Protein AF-X0S1C9-F1 (afdb_monomer)

Organism: NCBI:txid412755

Mean predicted aligned error: 8.87 Å

Foldseek 3Di:
DVVLVVCLVVVLVCVVVPPDLVVVLVVLLVVLVVVLVVCLVVVVVVLVVVVVVQVVVCVVPVDDDDDSDPDPVVSVVVSVVSSVVSSVVSVVSSVVSVPDDSVVVVVVVVVD

Sequence (112 aa):
SIEISERKDDLIIMKAVGIQNRNIYLWALLEVLIYSLLASIGYFIGYYVSIWYMDILQQLMQQPQGSADLSLTNYILSLIFGFASATMGQFIALRYVLKQKIAMVTKEKMFA

pLDDT: mean 80.19, std 11.03, range [52.25, 90.62]

Secondary structure (DSSP, 8-state):
-HHHHHTHHHHHHHHHTT--HHHHHHHHHHHHHHHHHHHHHHHHHHHHHHHHHHHHHHHHH-PPPPP----HHHHHHHHHHHHHHHHHHHHHHHHHHHTS-HHHHHHHHH--

InterPro domains:
  IPR003838 ABC3 transporter permease, C-terminal [PF02687] (2-101)

Solvent-accessible surface area (backbone atoms only — not comparable to full-atom values): 6587 Å² total; per-residue (Å²): 116,66,70,57,64,71,43,42,62,60,57,51,51,45,46,73,76,63,54,54,69,66,57,54,54,50,52,52,52,52,52,51,49,53,53,44,58,58,49,52,56,52,53,58,52,52,49,54,51,49,49,56,50,49,56,54,49,36,76,74,63,77,53,82,88,78,80,85,73,87,50,66,66,58,52,52,49,51,51,52,54,52,44,53,53,53,51,50,54,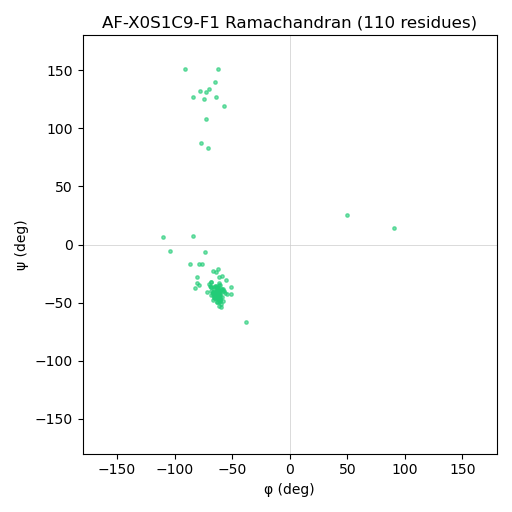50,49,55,52,50,54,57,57,71,69,54,58,72,75,61,58,60,49,57,68,73,77,107

Radius of gyration: 21.63 Å; Cα contacts (8 Å, |Δi|>4): 44; chains: 1; bounding box: 53×25×54 Å

Structure (mmCIF, N/CA/C/O backbone):
data_AF-X0S1C9-F1
#
_entry.id   AF-X0S1C9-F1
#
loop_
_atom_site.group_PDB
_atom_site.id
_atom_site.type_symbol
_atom_site.label_atom_id
_atom_site.label_alt_id
_atom_site.label_comp_id
_atom_site.label_asym_id
_atom_site.label_entity_id
_atom_site.label_seq_id
_atom_site.pdbx_PDB_ins_code
_atom_site.Cartn_x
_atom_site.Cartn_y
_atom_site.Cartn_z
_atom_site.occupancy
_atom_site.B_iso_or_equiv
_atom_site.auth_seq_id
_atom_site.auth_comp_id
_atom_site.auth_asym_id
_atom_site.auth_atom_id
_atom_site.pdbx_PDB_model_num
ATOM 1 N N . SER A 1 1 ? -6.185 8.422 2.590 1.00 52.31 1 SER A N 1
ATOM 2 C CA . SER A 1 1 ? -6.798 8.865 3.864 1.00 52.31 1 SER A CA 1
ATOM 3 C C . SER A 1 1 ? -8.301 9.116 3.753 1.00 52.31 1 SER A C 1
ATOM 5 O O . SER A 1 1 ? -8.954 9.060 4.785 1.00 52.31 1 SER A O 1
ATOM 7 N N . ILE A 1 2 ? -8.848 9.341 2.548 1.00 58.25 2 ILE A N 1
ATOM 8 C CA . ILE A 1 2 ? -10.291 9.535 2.291 1.00 58.25 2 ILE A CA 1
ATOM 9 C C . ILE A 1 2 ? -11.112 8.279 2.660 1.00 58.25 2 ILE A C 1
ATOM 11 O O . ILE A 1 2 ? -12.090 8.368 3.390 1.00 58.25 2 ILE A O 1
ATOM 15 N N . GLU A 1 3 ? -10.626 7.088 2.305 1.00 65.06 3 GLU A N 1
ATOM 16 C CA . GLU A 1 3 ? -11.321 5.810 2.562 1.00 65.06 3 GLU A CA 1
ATOM 17 C C . GLU A 1 3 ? -11.552 5.502 4.060 1.00 65.06 3 GLU A C 1
ATOM 19 O O . GLU A 1 3 ? -12.569 4.934 4.449 1.00 65.06 3 GLU A O 1
ATOM 24 N N . ILE A 1 4 ? -10.639 5.923 4.947 1.00 62.72 4 ILE A N 1
ATOM 25 C CA . ILE A 1 4 ? -10.782 5.698 6.399 1.00 62.72 4 ILE A CA 1
ATOM 26 C C . ILE A 1 4 ? -11.723 6.726 7.032 1.00 62.72 4 ILE A C 1
ATOM 28 O O . ILE A 1 4 ? -12.366 6.414 8.033 1.00 62.72 4 ILE A O 1
ATOM 32 N N . SER A 1 5 ? -11.831 7.940 6.472 1.00 64.81 5 SER A N 1
ATOM 33 C CA . SER A 1 5 ? -12.845 8.885 6.949 1.00 64.81 5 SER A CA 1
ATOM 34 C C . SER A 1 5 ? -14.250 8.432 6.569 1.00 64.81 5 SER A C 1
ATOM 36 O O . SER A 1 5 ? -15.162 8.611 7.367 1.00 64.81 5 SER A O 1
ATOM 38 N N . GLU A 1 6 ? -14.408 7.790 5.409 1.00 69.06 6 GLU A N 1
ATOM 39 C CA . GLU A 1 6 ? -15.675 7.183 4.981 1.00 69.06 6 GLU A CA 1
ATOM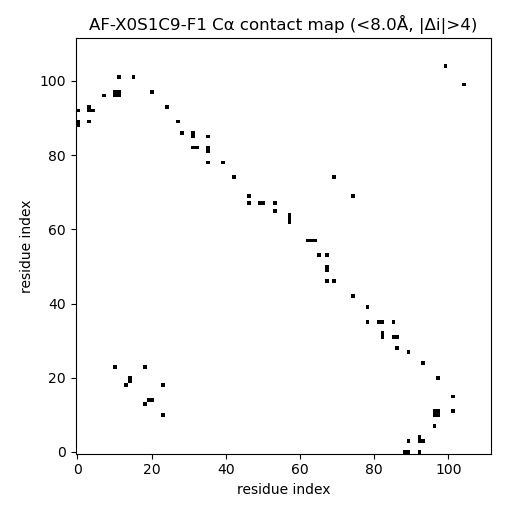 40 C C . GLU A 1 6 ? -16.045 5.960 5.835 1.00 69.06 6 GLU A C 1
ATOM 42 O O . GLU A 1 6 ? -17.186 5.825 6.262 1.00 69.06 6 GLU A O 1
ATOM 47 N N . ARG A 1 7 ? -15.066 5.123 6.201 1.00 74.00 7 ARG A N 1
ATOM 48 C CA . ARG A 1 7 ? -15.262 3.947 7.077 1.00 74.00 7 ARG A CA 1
ATOM 49 C C . ARG A 1 7 ? -15.230 4.246 8.576 1.00 74.00 7 ARG A C 1
ATOM 51 O O . ARG A 1 7 ? -15.226 3.333 9.405 1.00 74.00 7 ARG A O 1
ATOM 58 N N . LYS A 1 8 ? -15.186 5.521 8.961 1.00 78.50 8 LYS A N 1
ATOM 59 C CA . LYS A 1 8 ? -15.110 5.937 10.366 1.00 78.50 8 LYS A CA 1
ATOM 60 C C . LYS A 1 8 ? -16.286 5.385 11.177 1.00 78.50 8 LYS A C 1
ATOM 62 O O . LYS A 1 8 ? -16.085 4.942 12.308 1.00 78.50 8 LYS A O 1
ATOM 67 N N . ASP A 1 9 ? -17.480 5.387 10.595 1.00 77.12 9 ASP A N 1
ATOM 68 C CA . ASP A 1 9 ? -18.693 4.889 11.242 1.00 77.12 9 ASP A CA 1
ATOM 69 C C . ASP A 1 9 ? -18.634 3.378 11.486 1.00 77.12 9 ASP A C 1
ATOM 71 O O . ASP A 1 9 ? -18.880 2.934 12.608 1.00 77.12 9 ASP A O 1
ATOM 75 N N . ASP A 1 10 ? -18.205 2.600 10.491 1.00 81.81 10 ASP A N 1
ATOM 76 C CA . ASP A 1 10 ? -18.052 1.146 10.609 1.00 81.81 10 ASP A CA 1
ATOM 77 C C . ASP A 1 10 ? -17.050 0.775 11.708 1.00 81.81 10 ASP A C 1
ATOM 79 O O . ASP A 1 10 ? -17.307 -0.101 12.534 1.00 81.81 10 ASP A O 1
ATOM 83 N N . LEU A 1 11 ? -15.928 1.498 11.786 1.00 82.44 11 LEU A N 1
ATOM 84 C CA . LEU A 1 11 ? -14.909 1.293 12.819 1.00 82.44 11 LEU A CA 1
ATOM 85 C C . LEU A 1 11 ? -15.433 1.608 14.227 1.00 82.44 11 LEU A C 1
ATOM 87 O O . LEU A 1 11 ? -15.064 0.942 15.200 1.00 82.44 11 LEU A O 1
ATOM 91 N N . ILE A 1 12 ? -16.301 2.613 14.355 1.00 79.25 12 ILE A N 1
ATOM 92 C CA . ILE A 1 12 ? -16.941 2.959 15.628 1.00 79.25 12 ILE A CA 1
ATOM 93 C C . ILE A 1 12 ? -17.977 1.900 16.011 1.00 79.25 12 ILE A C 1
ATOM 95 O O . ILE A 1 12 ? -18.019 1.510 17.180 1.00 79.25 12 ILE A O 1
ATOM 99 N N . ILE A 1 13 ? -18.756 1.391 15.052 1.00 81.75 13 ILE A N 1
ATOM 100 C CA . ILE A 1 13 ? -19.707 0.291 15.268 1.00 81.75 13 ILE A CA 1
ATOM 101 C C . ILE A 1 13 ? -18.961 -0.969 15.717 1.00 81.75 13 ILE A C 1
ATOM 103 O O . ILE A 1 13 ? -19.319 -1.556 16.735 1.00 81.75 13 ILE A O 1
ATOM 107 N N . MET A 1 14 ? -17.869 -1.340 15.043 1.00 83.12 14 MET A N 1
ATOM 108 C CA . MET A 1 14 ? -17.015 -2.467 15.440 1.00 83.12 14 MET A CA 1
ATOM 109 C C . MET A 1 14 ? -16.539 -2.338 16.892 1.00 83.12 14 MET A C 1
ATOM 111 O O . MET A 1 14 ? -16.579 -3.301 17.662 1.00 83.12 14 MET A O 1
ATOM 115 N N . LYS A 1 15 ? -16.141 -1.129 17.297 1.00 82.00 15 LYS A N 1
ATOM 116 C CA . LYS A 1 15 ? -15.735 -0.841 18.675 1.00 82.00 15 LYS A CA 1
ATOM 117 C C . LYS A 1 15 ? -16.909 -0.917 19.658 1.00 82.00 15 LYS A C 1
ATOM 119 O O . LYS A 1 15 ? -16.722 -1.390 20.776 1.00 82.00 15 LYS A O 1
ATOM 124 N N . ALA A 1 16 ? -18.106 -0.490 19.255 1.00 80.06 16 ALA A N 1
ATOM 125 C CA . ALA A 1 16 ? -19.325 -0.576 20.064 1.00 80.06 16 ALA A CA 1
ATOM 126 C C . ALA A 1 16 ? -19.795 -2.027 20.275 1.00 80.06 16 ALA A C 1
ATOM 128 O O . ALA A 1 16 ? -20.293 -2.355 21.347 1.00 80.06 16 ALA A O 1
ATOM 129 N N . VAL A 1 17 ? -19.558 -2.907 19.296 1.00 85.19 17 VAL A N 1
ATOM 130 C CA . VAL A 1 17 ? -19.807 -4.361 19.381 1.00 85.19 17 VAL A CA 1
ATOM 131 C C . VAL A 1 17 ? -18.768 -5.078 20.267 1.00 85.19 17 VAL A C 1
ATOM 133 O O . VAL A 1 17 ? -18.917 -6.253 20.587 1.00 85.19 17 VAL A O 1
ATOM 136 N N . GLY A 1 18 ? -17.728 -4.375 20.727 1.00 85.38 18 GLY A N 1
ATOM 137 C CA . GLY A 1 18 ? -16.716 -4.916 21.638 1.00 85.38 18 GLY A CA 1
ATOM 138 C C . GLY A 1 18 ? -15.511 -5.545 20.938 1.00 85.38 18 GLY A C 1
ATOM 139 O O . GLY A 1 18 ? -14.717 -6.234 21.582 1.00 85.38 18 GLY A O 1
ATOM 140 N N . ILE A 1 19 ? -15.327 -5.301 19.635 1.00 87.50 19 ILE A N 1
ATOM 141 C CA . ILE A 1 19 ? -14.123 -5.744 18.928 1.00 87.50 19 ILE A CA 1
ATOM 142 C C . ILE A 1 19 ? -12.904 -5.029 19.521 1.00 87.50 19 ILE A C 1
ATOM 144 O O . ILE A 1 19 ? -12.849 -3.801 19.623 1.00 87.50 19 ILE A O 1
ATOM 148 N N . GLN A 1 20 ? -11.897 -5.811 19.911 1.00 87.19 20 GLN A N 1
ATOM 149 C CA . GLN A 1 20 ? -10.654 -5.280 20.458 1.00 87.19 20 GLN A CA 1
ATOM 150 C C . GLN A 1 20 ? -9.895 -4.466 19.405 1.00 87.19 20 GLN A C 1
ATOM 152 O O . GLN A 1 20 ? -9.745 -4.902 18.263 1.00 87.19 20 GLN A O 1
ATOM 157 N N . ASN A 1 21 ? -9.303 -3.340 19.820 1.00 84.12 21 ASN A N 1
ATOM 158 C CA . ASN A 1 21 ? -8.502 -2.478 18.940 1.00 84.12 21 ASN A CA 1
ATOM 159 C C . ASN A 1 21 ? -7.427 -3.265 18.166 1.00 84.12 21 ASN A C 1
ATOM 161 O O . ASN A 1 21 ? -7.187 -2.978 16.999 1.00 84.12 21 ASN A O 1
ATOM 165 N N . ARG A 1 22 ? -6.808 -4.281 18.791 1.00 85.94 22 ARG A N 1
ATOM 166 C CA . ARG A 1 22 ? -5.798 -5.141 18.153 1.00 85.94 22 ARG A CA 1
ATOM 167 C C . ARG A 1 22 ? -6.324 -5.812 16.884 1.00 85.94 22 ARG A C 1
ATOM 169 O O . ARG A 1 22 ? -5.606 -5.844 15.893 1.00 85.94 22 ARG A O 1
ATOM 176 N N . ASN A 1 23 ? -7.559 -6.306 16.902 1.00 88.44 23 ASN A N 1
ATOM 177 C CA . ASN A 1 23 ? -8.148 -6.973 15.743 1.00 88.44 23 ASN A CA 1
ATOM 178 C C . ASN A 1 23 ? -8.422 -5.974 14.617 1.00 88.44 23 ASN A C 1
ATOM 180 O O . ASN A 1 23 ? -8.205 -6.303 13.459 1.00 88.44 23 ASN A O 1
ATOM 184 N N . ILE A 1 24 ? -8.808 -4.740 14.951 1.00 85.94 24 ILE A N 1
ATOM 185 C CA . ILE A 1 24 ? -9.013 -3.669 13.966 1.00 85.94 24 ILE A CA 1
ATOM 186 C C . ILE A 1 24 ? -7.688 -3.318 13.264 1.00 85.94 24 ILE A C 1
ATOM 188 O O . ILE A 1 24 ? -7.647 -3.232 12.040 1.00 85.94 24 ILE A O 1
ATOM 192 N N . TYR A 1 25 ? -6.584 -3.194 14.014 1.00 85.81 25 TYR A N 1
ATOM 193 C CA . TYR A 1 25 ? -5.246 -3.036 13.421 1.00 85.81 25 TYR A CA 1
ATOM 194 C C . TYR A 1 25 ? -4.837 -4.259 12.580 1.00 85.81 25 TYR A C 1
ATOM 196 O O . TYR A 1 25 ? -4.258 -4.087 11.513 1.00 85.81 25 TYR A O 1
ATOM 204 N N . LEU A 1 26 ? -5.179 -5.464 13.059 1.00 88.62 26 LEU A N 1
ATOM 205 C CA . LEU A 1 26 ? -5.184 -6.752 12.349 1.00 88.62 26 LEU A CA 1
ATOM 206 C C . LEU A 1 26 ? -5.642 -6.632 10.894 1.00 88.62 26 LEU A C 1
ATOM 208 O O . LEU A 1 26 ? -4.894 -6.828 9.936 1.00 88.62 26 LEU A O 1
ATOM 212 N N . TRP A 1 27 ? -6.919 -6.291 10.778 1.00 88.19 27 TRP A N 1
ATOM 213 C CA . TRP A 1 27 ? -7.626 -6.187 9.513 1.00 88.19 27 TRP A CA 1
ATOM 214 C C . TRP A 1 27 ? -7.058 -5.089 8.620 1.00 88.19 27 TRP A C 1
ATOM 216 O O . TRP A 1 27 ? -6.808 -5.340 7.445 1.00 88.19 27 TRP A O 1
ATOM 226 N N . ALA A 1 28 ? -6.772 -3.914 9.183 1.00 86.38 28 ALA A N 1
ATOM 227 C CA . ALA A 1 28 ? -6.199 -2.803 8.428 1.00 86.38 28 ALA A CA 1
ATOM 228 C C . ALA A 1 28 ? -4.833 -3.162 7.812 1.00 86.38 28 ALA A C 1
ATOM 230 O O . ALA A 1 28 ? -4.602 -2.908 6.630 1.00 86.38 28 ALA A O 1
ATOM 231 N N . LEU A 1 29 ? -3.955 -3.821 8.581 1.00 88.00 29 LEU A N 1
ATOM 232 C CA . LEU A 1 29 ? -2.659 -4.295 8.085 1.00 88.00 29 LEU A CA 1
ATOM 233 C C . LEU A 1 29 ? -2.808 -5.296 6.940 1.00 88.00 29 LEU A C 1
ATOM 235 O O . LEU A 1 29 ? -2.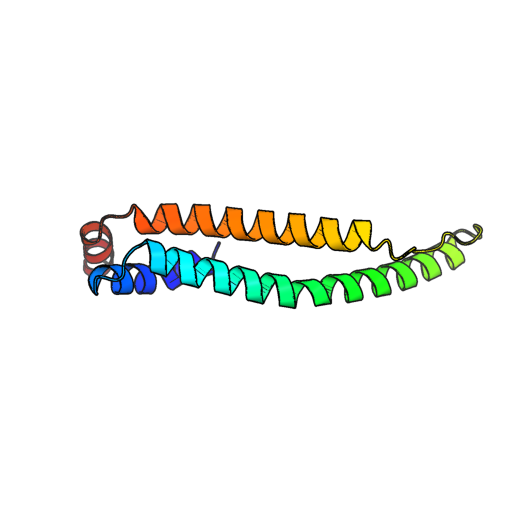034 -5.249 5.986 1.00 88.00 29 LEU A O 1
ATOM 239 N N . LEU A 1 30 ? -3.791 -6.192 7.032 1.00 90.50 30 LEU A N 1
ATOM 240 C CA . LEU A 1 30 ? -4.063 -7.179 5.993 1.00 90.50 30 LEU A CA 1
ATOM 241 C C . LEU A 1 30 ? -4.554 -6.496 4.706 1.00 90.50 30 LEU A C 1
ATOM 243 O O . LEU A 1 30 ? -4.067 -6.823 3.627 1.00 90.50 30 LEU A O 1
ATOM 247 N N . GLU A 1 31 ? -5.428 -5.491 4.812 1.00 87.75 31 GLU A N 1
ATOM 248 C CA . GLU A 1 31 ? -5.843 -4.676 3.662 1.00 87.75 31 GLU A CA 1
ATOM 249 C C . GLU A 1 31 ? -4.647 -3.993 2.991 1.00 87.75 31 GLU A C 1
ATOM 251 O O . GLU A 1 31 ? -4.472 -4.116 1.779 1.00 87.75 31 GLU A O 1
ATOM 256 N N . VAL A 1 32 ? -3.772 -3.330 3.759 1.00 88.69 32 VAL A N 1
ATOM 257 C CA . VAL A 1 32 ? -2.578 -2.692 3.177 1.00 88.69 32 VAL A CA 1
ATOM 258 C C . VAL A 1 32 ? -1.628 -3.711 2.572 1.00 88.69 32 VAL A C 1
ATOM 260 O O . VAL A 1 32 ? -1.037 -3.424 1.533 1.00 88.69 32 VAL A O 1
ATOM 263 N N . LEU A 1 33 ? -1.493 -4.902 3.152 1.00 88.38 33 LEU A N 1
ATOM 264 C CA . LEU A 1 33 ? -0.689 -5.967 2.560 1.00 88.38 33 LEU A CA 1
ATOM 265 C C . LEU A 1 33 ? -1.236 -6.381 1.187 1.00 88.38 33 LEU A C 1
ATOM 267 O O . LEU A 1 33 ? -0.469 -6.444 0.228 1.00 88.38 33 LEU A O 1
ATOM 271 N N . ILE A 1 34 ? -2.549 -6.601 1.070 1.00 90.06 34 ILE A N 1
ATOM 272 C CA . ILE A 1 34 ? -3.198 -6.949 -0.203 1.00 90.06 34 ILE A CA 1
ATOM 273 C C . ILE A 1 34 ? -3.012 -5.823 -1.223 1.00 90.06 34 ILE A C 1
ATOM 275 O O . ILE A 1 34 ? -2.564 -6.077 -2.341 1.00 90.06 34 ILE A O 1
ATOM 279 N N . TYR A 1 35 ? -3.294 -4.576 -0.842 1.00 87.69 35 TYR A N 1
ATOM 280 C CA . TYR A 1 35 ? -3.130 -3.434 -1.741 1.00 87.69 35 TYR A CA 1
ATOM 281 C C . TYR A 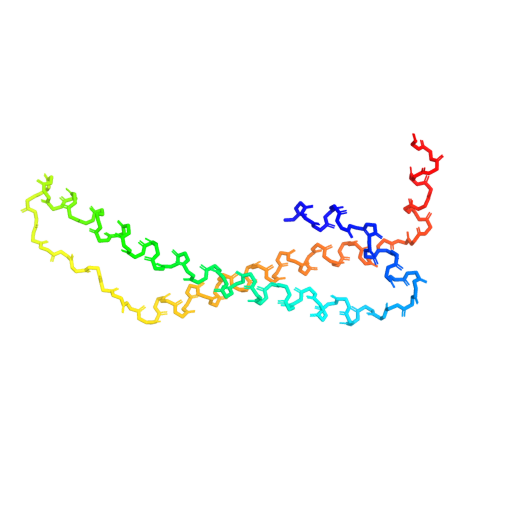1 35 ? -1.676 -3.228 -2.168 1.00 87.69 35 TYR A C 1
ATOM 283 O O . TYR A 1 35 ? -1.423 -2.913 -3.327 1.00 87.69 35 TYR A O 1
ATOM 291 N N . SER A 1 36 ? -0.713 -3.461 -1.276 1.00 86.25 36 SER A N 1
ATOM 292 C CA . SER A 1 36 ? 0.715 -3.358 -1.601 1.00 86.25 36 SER A CA 1
ATOM 293 C C . SER A 1 36 ? 1.161 -4.458 -2.564 1.00 86.25 36 SER A C 1
ATOM 295 O O . SER A 1 36 ? 1.951 -4.199 -3.470 1.00 86.25 36 SER A O 1
ATOM 297 N N . LEU A 1 37 ? 0.620 -5.673 -2.423 1.00 86.69 37 LEU A N 1
ATOM 298 C CA . LEU A 1 37 ? 0.853 -6.754 -3.381 1.00 86.69 37 LEU A CA 1
ATOM 299 C C . LEU A 1 37 ? 0.248 -6.428 -4.748 1.00 86.69 37 LEU A C 1
ATOM 301 O O . LEU A 1 37 ? 0.911 -6.621 -5.760 1.00 86.69 37 LEU A O 1
ATOM 305 N N . LEU A 1 38 ? -0.962 -5.875 -4.804 1.00 88.81 38 LEU A N 1
ATOM 306 C CA . LEU A 1 38 ? -1.566 -5.443 -6.069 1.00 88.81 38 LEU A CA 1
ATOM 307 C C . LEU A 1 38 ? -0.793 -4.279 -6.706 1.00 88.81 38 LEU A C 1
ATOM 309 O O . LEU A 1 38 ? -0.576 -4.268 -7.916 1.00 88.81 38 LEU A O 1
ATOM 313 N N . ALA A 1 39 ? -0.304 -3.337 -5.898 1.00 85.75 39 ALA A N 1
ATOM 314 C CA . ALA A 1 39 ? 0.508 -2.216 -6.363 1.00 85.75 39 ALA A CA 1
ATOM 315 C C . ALA A 1 39 ? 1.849 -2.660 -6.973 1.00 85.75 39 ALA A C 1
ATOM 317 O O . ALA A 1 39 ? 2.389 -1.949 -7.820 1.00 85.75 39 ALA A O 1
ATOM 318 N N . SER A 1 40 ? 2.359 -3.848 -6.619 1.00 83.25 40 SER A N 1
ATOM 319 C CA . SER A 1 40 ? 3.568 -4.413 -7.237 1.00 83.25 40 SER A CA 1
ATOM 320 C C . SER A 1 40 ? 3.433 -4.604 -8.754 1.00 83.25 40 SER A C 1
ATOM 322 O O . SER A 1 40 ? 4.416 -4.478 -9.481 1.00 83.25 40 SER A O 1
ATOM 324 N N . ILE A 1 41 ? 2.207 -4.787 -9.261 1.00 86.94 41 ILE A N 1
ATOM 325 C CA . ILE A 1 41 ? 1.917 -4.835 -10.701 1.00 86.94 41 ILE A CA 1
ATOM 326 C C . ILE A 1 41 ? 2.285 -3.500 -11.371 1.00 86.94 41 ILE A C 1
ATOM 328 O O . ILE A 1 41 ? 2.799 -3.478 -12.490 1.00 86.94 41 ILE A O 1
ATOM 332 N N . GLY A 1 42 ? 2.102 -2.382 -10.664 1.00 85.25 42 GL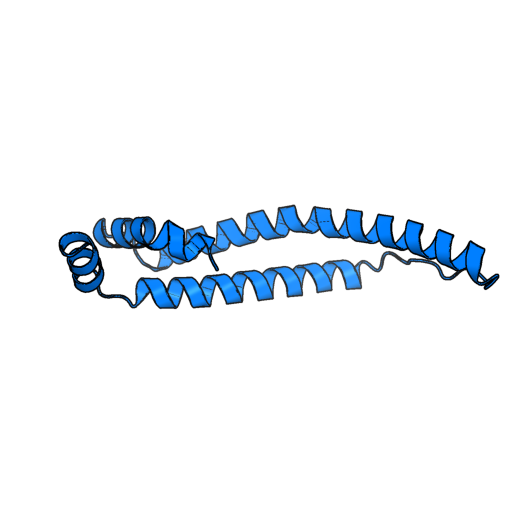Y A N 1
ATOM 333 C CA . GLY A 1 42 ? 2.474 -1.049 -11.133 1.00 85.25 42 GLY A CA 1
ATOM 334 C C . GLY A 1 42 ? 3.971 -0.895 -11.407 1.00 85.25 42 GLY A C 1
ATOM 335 O O . GLY A 1 42 ? 4.342 -0.142 -12.304 1.00 85.25 42 GLY A O 1
ATOM 336 N N . TYR A 1 43 ? 4.832 -1.650 -10.715 1.00 85.31 43 TYR A N 1
ATOM 337 C CA . TYR A 1 43 ? 6.270 -1.642 -10.989 1.00 85.31 43 TYR A CA 1
ATOM 338 C C . TYR A 1 43 ? 6.579 -2.170 -12.394 1.00 85.31 43 TYR A C 1
ATOM 340 O O . TYR A 1 43 ? 7.372 -1.571 -13.114 1.00 85.31 43 TYR A O 1
ATOM 348 N N . PHE A 1 44 ? 5.909 -3.246 -12.820 1.00 85.44 44 PHE A N 1
ATOM 349 C CA . PHE A 1 44 ? 6.080 -3.788 -14.169 1.00 85.44 44 PHE A CA 1
ATOM 350 C C . PHE A 1 44 ? 5.617 -2.796 -15.232 1.00 85.44 44 PHE A C 1
ATOM 352 O O . PHE A 1 44 ? 6.302 -2.608 -16.233 1.00 85.44 44 PHE A O 1
ATOM 359 N N . ILE A 1 45 ? 4.495 -2.112 -14.996 1.00 89.94 45 ILE A N 1
ATOM 360 C CA . ILE A 1 45 ? 4.014 -1.055 -15.893 1.00 89.94 45 ILE A CA 1
ATOM 361 C C . ILE A 1 45 ? 5.058 0.064 -15.989 1.00 89.94 45 ILE A C 1
ATOM 363 O O . ILE A 1 45 ? 5.440 0.447 -17.091 1.00 89.94 45 ILE A O 1
ATOM 367 N N . GLY A 1 46 ? 5.569 0.544 -14.852 1.00 87.12 46 GLY A N 1
ATOM 368 C CA . GLY A 1 46 ? 6.620 1.562 -14.813 1.00 87.12 46 GLY A CA 1
ATOM 369 C C . GLY A 1 46 ? 7.893 1.130 -15.542 1.00 87.12 46 GLY A C 1
ATOM 370 O O . GLY A 1 46 ? 8.494 1.932 -16.252 1.00 87.12 46 GLY A O 1
ATOM 371 N N . TYR A 1 47 ? 8.267 -0.147 -15.437 1.00 86.69 47 TYR A N 1
ATOM 372 C CA . TYR A 1 47 ? 9.396 -0.708 -16.171 1.00 86.69 47 TYR A CA 1
ATOM 373 C C . TYR A 1 47 ? 9.185 -0.672 -17.692 1.00 86.69 47 TYR A C 1
ATOM 375 O O . TYR A 1 47 ? 10.036 -0.154 -18.413 1.00 86.69 47 TYR A O 1
ATOM 383 N N . TYR A 1 48 ? 8.037 -1.144 -18.187 1.00 89.12 48 TYR A N 1
ATOM 384 C CA . TYR A 1 48 ? 7.724 -1.084 -19.621 1.00 89.12 48 TYR A CA 1
ATOM 385 C C . TYR A 1 48 ? 7.662 0.354 -20.142 1.00 89.12 48 TYR A C 1
ATOM 387 O O . TYR A 1 48 ? 8.171 0.640 -21.224 1.00 89.12 48 TYR A O 1
ATOM 395 N N . VAL A 1 49 ? 7.095 1.273 -19.357 1.00 90.62 49 VAL A N 1
ATOM 396 C CA . VAL A 1 49 ? 7.090 2.705 -19.681 1.00 90.62 49 VAL A CA 1
ATOM 397 C C . VAL A 1 49 ? 8.515 3.256 -19.730 1.00 90.62 49 VAL A C 1
ATOM 399 O O . VAL A 1 49 ? 8.825 4.040 -20.622 1.00 90.62 49 VAL A O 1
ATOM 402 N N . SER A 1 50 ? 9.401 2.828 -18.826 1.00 86.62 50 SER A N 1
ATOM 403 C CA . SER A 1 50 ? 10.809 3.234 -18.835 1.00 86.62 50 SER A CA 1
ATOM 404 C C . SER A 1 50 ? 11.534 2.762 -20.093 1.00 86.62 50 SER A C 1
ATOM 406 O O . SER A 1 50 ? 12.311 3.536 -20.646 1.00 86.62 50 SER A O 1
ATOM 408 N N . ILE A 1 51 ? 11.290 1.531 -20.557 1.00 87.25 51 ILE A N 1
ATOM 409 C CA . ILE A 1 51 ? 11.852 1.038 -21.826 1.00 87.25 51 ILE A CA 1
ATOM 410 C C . ILE A 1 51 ? 11.353 1.908 -22.981 1.00 87.25 51 ILE A C 1
ATOM 412 O O . ILE A 1 51 ? 12.153 2.466 -23.725 1.00 87.25 51 ILE A O 1
ATOM 416 N N . TRP A 1 52 ? 10.034 2.086 -23.081 1.00 88.44 52 TRP A N 1
ATOM 417 C CA . TRP A 1 52 ? 9.420 2.878 -24.145 1.00 88.44 52 TRP A CA 1
ATOM 418 C C . TRP A 1 52 ? 9.930 4.327 -24.171 1.00 88.44 52 TRP A C 1
ATOM 420 O O . TRP A 1 52 ? 10.205 4.886 -25.231 1.00 88.44 52 TRP A O 1
ATOM 430 N N . TYR A 1 53 ? 10.110 4.934 -22.998 1.00 87.75 53 TYR A N 1
ATOM 431 C CA . TYR A 1 53 ? 10.661 6.278 -22.865 1.00 87.75 53 TYR A CA 1
ATOM 432 C C . TYR A 1 53 ? 12.131 6.355 -23.303 1.00 87.75 53 TYR A C 1
ATOM 434 O O . TYR A 1 53 ? 12.516 7.305 -23.988 1.00 87.75 53 TYR A O 1
ATOM 442 N N . MET A 1 54 ? 12.946 5.355 -22.952 1.00 85.19 54 MET A N 1
ATOM 443 C CA . MET A 1 54 ? 14.341 5.281 -23.396 1.00 85.19 54 MET A CA 1
ATOM 444 C C . MET A 1 54 ? 14.444 5.141 -24.916 1.00 85.19 54 MET A C 1
ATOM 446 O O . MET A 1 54 ? 15.277 5.817 -25.517 1.00 85.19 54 MET A O 1
ATOM 450 N N . ASP A 1 55 ? 13.569 4.356 -25.548 1.00 85.94 55 ASP A N 1
ATOM 451 C CA . ASP A 1 55 ? 13.528 4.225 -27.010 1.00 85.94 55 ASP A CA 1
ATOM 452 C C . ASP A 1 55 ? 13.233 5.567 -27.699 1.00 85.94 55 ASP A C 1
ATOM 454 O O . ASP A 1 55 ? 13.882 5.925 -28.685 1.00 85.94 55 ASP A O 1
ATOM 458 N N . ILE A 1 56 ? 12.298 6.356 -27.159 1.00 87.62 56 ILE A N 1
ATOM 459 C CA . ILE A 1 56 ? 11.992 7.699 -27.679 1.00 87.62 56 ILE A CA 1
ATOM 460 C C . ILE A 1 56 ? 13.188 8.637 -27.509 1.00 87.62 56 ILE A C 1
ATOM 462 O O . ILE A 1 56 ? 13.561 9.348 -28.444 1.00 87.62 56 ILE A O 1
ATOM 466 N N . LEU A 1 57 ? 13.809 8.646 -26.327 1.00 85.81 57 LEU A N 1
ATOM 467 C CA . LEU A 1 57 ? 14.972 9.495 -26.073 1.00 85.81 57 LEU A CA 1
ATOM 468 C C . LEU A 1 57 ? 16.153 9.149 -26.983 1.00 85.81 57 LEU A C 1
ATOM 470 O O . LEU A 1 57 ? 16.844 10.057 -27.446 1.00 85.81 57 LEU A O 1
ATOM 474 N N . GLN A 1 58 ? 16.365 7.865 -27.278 1.00 84.88 58 GLN A N 1
ATOM 475 C CA . GLN A 1 58 ? 17.402 7.420 -28.211 1.00 84.88 58 GLN A CA 1
ATOM 476 C C . GLN A 1 58 ? 17.178 7.987 -29.615 1.00 84.88 58 GLN A C 1
ATOM 478 O O . GLN A 1 58 ? 18.110 8.533 -30.209 1.00 84.88 58 GLN A O 1
ATOM 483 N N . GLN A 1 59 ? 15.944 7.915 -30.124 1.00 85.88 59 GLN A N 1
ATOM 484 C CA . GLN A 1 59 ? 15.597 8.455 -31.443 1.00 85.88 59 GLN A CA 1
ATOM 485 C C . GLN A 1 59 ? 15.844 9.967 -31.534 1.00 85.88 59 GLN A C 1
ATOM 487 O O . GLN A 1 59 ? 16.255 10.461 -32.583 1.00 85.88 59 GLN A O 1
ATOM 492 N N . LEU A 1 60 ? 15.624 10.698 -30.438 1.00 86.81 60 LEU A N 1
ATOM 493 C CA . LEU A 1 60 ? 15.780 12.152 -30.398 1.00 86.81 60 LEU A CA 1
ATOM 494 C C . LEU A 1 60 ? 17.231 12.608 -30.194 1.00 86.81 60 LEU A C 1
ATOM 496 O O . LEU A 1 60 ? 17.627 13.618 -30.770 1.00 86.81 60 LEU A O 1
ATOM 500 N N . MET A 1 61 ? 18.020 11.903 -29.375 1.00 84.62 61 MET A N 1
ATOM 501 C CA . MET A 1 61 ? 19.342 12.382 -28.939 1.00 84.62 61 MET A CA 1
ATOM 502 C C . MET A 1 61 ? 20.541 11.720 -29.631 1.00 84.62 61 MET A C 1
ATOM 504 O O . MET A 1 61 ? 21.666 12.147 -29.383 1.00 84.62 61 MET A O 1
ATOM 508 N N . GLN A 1 62 ? 20.339 10.704 -30.484 1.00 83.25 62 GLN A N 1
ATOM 509 C CA . GLN A 1 62 ? 21.419 9.966 -31.173 1.00 83.25 62 GLN A CA 1
ATOM 510 C C . GLN A 1 62 ? 22.543 9.480 -30.230 1.00 83.25 62 GLN A C 1
ATOM 512 O O . GLN A 1 62 ? 23.689 9.305 -30.644 1.00 83.25 62 GLN A O 1
ATOM 517 N N . GLN A 1 63 ? 22.237 9.284 -28.944 1.00 73.06 63 GLN A N 1
ATOM 518 C CA . GLN A 1 63 ? 23.196 8.817 -27.948 1.00 73.06 63 GLN A CA 1
ATOM 519 C C . GLN A 1 63 ? 23.193 7.287 -27.841 1.00 73.06 63 GLN A C 1
ATOM 521 O O . GLN A 1 63 ? 22.161 6.657 -28.091 1.00 73.06 63 GLN A O 1
ATOM 526 N N . PRO A 1 64 ? 24.337 6.677 -27.474 1.00 64.38 64 PRO A N 1
ATOM 527 C CA . PRO A 1 64 ? 24.437 5.234 -27.302 1.00 64.38 64 PRO A CA 1
ATOM 528 C C . PRO A 1 64 ? 23.513 4.734 -26.185 1.00 64.38 64 PRO A C 1
ATOM 5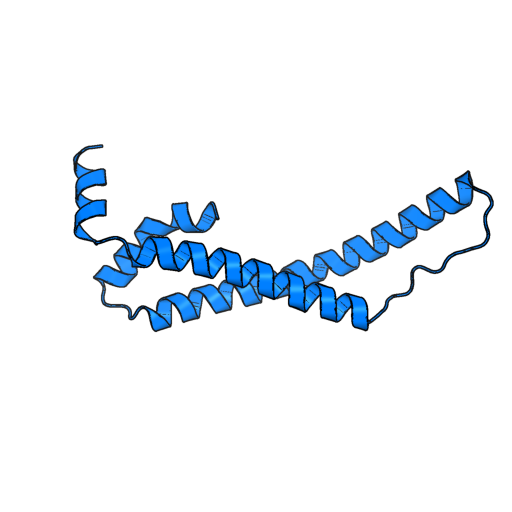30 O O . PRO A 1 64 ? 23.211 5.450 -25.230 1.00 64.38 64 PRO A O 1
ATOM 533 N N . GLN A 1 65 ? 23.067 3.487 -26.333 1.00 60.72 65 GLN A N 1
ATOM 534 C CA . GLN A 1 65 ? 22.055 2.859 -25.487 1.00 60.72 65 GLN A CA 1
ATOM 535 C C . GLN A 1 65 ? 22.459 2.856 -24.006 1.00 60.72 65 GLN A C 1
ATOM 537 O O . GLN A 1 65 ? 23.446 2.233 -23.622 1.00 60.72 65 GLN A O 1
ATOM 542 N N . GLY A 1 66 ? 21.650 3.506 -23.168 1.00 62.34 66 GLY A N 1
ATOM 543 C CA . GLY A 1 66 ? 21.560 3.164 -21.751 1.00 62.34 66 GLY A CA 1
ATOM 544 C C . GLY A 1 66 ? 20.579 2.005 -21.589 1.00 62.34 66 GLY A C 1
ATOM 545 O O . GLY A 1 66 ? 19.456 2.089 -22.087 1.00 62.34 66 GLY A O 1
ATOM 546 N N . SER A 1 67 ? 20.983 0.920 -20.926 1.00 66.69 67 SER A N 1
ATOM 547 C CA . SER A 1 67 ? 20.064 -0.170 -20.598 1.00 66.69 67 SER A CA 1
ATOM 548 C C . SER A 1 67 ? 19.196 0.211 -19.398 1.00 66.69 67 SER A C 1
ATOM 550 O O . SER A 1 67 ? 19.678 0.690 -18.370 1.00 66.69 67 SER A O 1
ATOM 552 N N . ALA A 1 68 ? 17.885 0.001 -19.525 1.00 69.31 68 ALA A N 1
ATOM 553 C CA . ALA A 1 68 ? 16.987 0.002 -18.380 1.00 69.31 68 ALA A CA 1
ATOM 554 C C . ALA A 1 68 ? 17.152 -1.337 -17.646 1.00 69.31 68 ALA A C 1
ATOM 556 O O . ALA A 1 68 ? 16.450 -2.311 -17.931 1.00 69.31 68 ALA A O 1
ATOM 557 N N . ASP A 1 69 ? 18.116 -1.399 -16.729 1.00 74.50 69 ASP A N 1
ATOM 558 C CA . ASP A 1 69 ? 18.374 -2.613 -15.960 1.00 74.50 69 ASP A CA 1
ATOM 559 C C . ASP A 1 69 ? 17.298 -2.823 -14.888 1.00 74.50 69 ASP A C 1
ATOM 561 O O . ASP A 1 69 ? 17.064 -1.979 -14.014 1.00 74.50 69 ASP A O 1
ATOM 565 N N . LEU A 1 70 ? 16.674 -4.005 -14.919 1.00 71.38 70 LEU A N 1
ATOM 566 C CA . LEU A 1 70 ? 15.836 -4.501 -13.830 1.00 71.38 70 LEU A CA 1
ATOM 567 C C . LEU A 1 70 ? 16.713 -4.874 -12.639 1.00 71.38 70 LEU A C 1
ATOM 569 O O . LEU A 1 70 ? 17.064 -6.032 -12.418 1.00 71.38 70 LEU A O 1
ATOM 573 N N . SER A 1 71 ? 17.055 -3.872 -11.840 1.00 86.00 71 SER A N 1
ATOM 574 C CA . SER A 1 71 ? 17.676 -4.115 -10.548 1.00 86.00 71 SER A CA 1
ATOM 575 C C . SER A 1 71 ? 16.631 -4.666 -9.580 1.00 86.00 71 SER A C 1
ATOM 577 O O . SER A 1 71 ? 15.760 -3.944 -9.088 1.00 86.00 71 SER A O 1
ATOM 579 N N . LEU A 1 72 ? 16.754 -5.958 -9.267 1.00 85.44 72 LEU A N 1
ATOM 580 C CA . LEU A 1 72 ? 15.953 -6.634 -8.244 1.00 85.44 72 LEU A CA 1
ATOM 581 C C . LEU A 1 72 ? 16.057 -5.917 -6.886 1.00 85.44 72 LEU A C 1
ATOM 583 O O . LEU A 1 72 ? 15.083 -5.850 -6.139 1.00 85.44 72 LEU A O 1
ATOM 587 N N . THR A 1 73 ? 17.201 -5.287 -6.606 1.00 88.00 73 THR A N 1
ATOM 588 C CA . THR A 1 73 ? 17.398 -4.430 -5.432 1.00 88.00 73 THR A CA 1
ATOM 589 C C . THR A 1 73 ? 16.466 -3.219 -5.451 1.00 88.00 73 THR A C 1
ATOM 591 O O . THR A 1 73 ? 15.803 -2.946 -4.454 1.00 88.00 73 THR A O 1
ATOM 594 N N . ASN A 1 74 ? 16.357 -2.515 -6.583 1.00 86.19 74 ASN A N 1
ATOM 595 C CA . ASN A 1 74 ? 15.472 -1.351 -6.704 1.00 86.19 74 ASN A CA 1
ATOM 596 C C . ASN A 1 74 ? 14.000 -1.753 -6.591 1.00 86.19 74 ASN A C 1
ATOM 598 O O . ASN A 1 74 ? 13.215 -1.036 -5.970 1.00 86.19 74 ASN A O 1
ATOM 602 N N . TYR A 1 75 ? 13.636 -2.917 -7.136 1.00 86.69 75 TYR A N 1
ATOM 603 C CA . TYR A 1 75 ? 12.299 -3.476 -6.969 1.00 86.69 75 TYR A CA 1
ATOM 604 C C . TYR A 1 75 ? 11.971 -3.724 -5.492 1.00 86.69 75 TYR A C 1
ATOM 606 O O . TYR A 1 75 ? 10.993 -3.175 -4.982 1.00 86.69 75 TYR A O 1
ATOM 614 N N . ILE A 1 76 ? 12.822 -4.467 -4.775 1.00 89.50 76 ILE A N 1
ATOM 615 C CA . ILE A 1 76 ? 12.620 -4.765 -3.349 1.00 89.50 76 ILE A CA 1
ATOM 616 C C . ILE A 1 76 ? 12.547 -3.479 -2.522 1.00 89.50 76 ILE A C 1
ATOM 618 O O . ILE A 1 76 ? 11.649 -3.335 -1.693 1.00 89.50 76 ILE A O 1
ATOM 622 N N . LEU A 1 77 ? 13.448 -2.522 -2.764 1.00 89.75 77 LEU A N 1
ATOM 623 C CA . LEU A 1 77 ? 13.428 -1.238 -2.065 1.00 89.75 77 LEU A CA 1
ATOM 624 C C . LEU A 1 77 ? 12.114 -0.492 -2.317 1.00 89.75 77 LEU A C 1
ATOM 626 O O . LEU A 1 77 ? 11.488 -0.035 -1.363 1.00 89.75 77 LEU A O 1
ATOM 630 N N . SER A 1 78 ? 11.652 -0.421 -3.568 1.00 87.50 78 SER A N 1
ATOM 631 C CA . SER A 1 78 ? 10.388 0.246 -3.902 1.00 87.50 78 SER A CA 1
ATOM 632 C C . SER A 1 78 ? 9.184 -0.384 -3.193 1.00 87.50 78 SER A C 1
ATOM 634 O O . SER A 1 78 ? 8.326 0.343 -2.692 1.00 87.50 78 SER A O 1
ATOM 636 N N . LEU A 1 79 ? 9.158 -1.715 -3.053 1.00 88.25 79 LEU A N 1
ATOM 637 C CA . LEU A 1 79 ? 8.117 -2.421 -2.306 1.00 88.25 79 LEU A CA 1
ATOM 638 C C . LEU A 1 79 ? 8.163 -2.096 -0.813 1.00 88.25 79 LEU A C 1
ATOM 640 O O . LEU A 1 79 ? 7.124 -1.809 -0.221 1.00 88.25 79 LEU A O 1
ATOM 644 N N . ILE A 1 80 ? 9.353 -2.111 -0.206 1.00 90.56 80 ILE A N 1
ATOM 645 C CA . ILE A 1 80 ? 9.525 -1.802 1.220 1.00 90.56 80 ILE A CA 1
ATOM 646 C C . ILE A 1 80 ? 9.073 -0.369 1.507 1.00 90.56 80 ILE A C 1
ATOM 648 O O . ILE A 1 80 ? 8.294 -0.147 2.433 1.00 90.56 80 ILE A O 1
ATOM 652 N N . PHE A 1 81 ? 9.517 0.602 0.705 1.00 90.44 81 PHE A N 1
ATOM 653 C CA . PHE A 1 81 ? 9.134 2.005 0.877 1.00 90.44 81 PHE A CA 1
ATOM 654 C C . PHE A 1 81 ? 7.642 2.236 0.606 1.00 90.44 81 PHE A C 1
ATOM 656 O O . PHE A 1 81 ? 6.981 2.951 1.366 1.00 90.44 81 PHE A O 1
ATOM 663 N N . GLY A 1 82 ? 7.084 1.596 -0.423 1.00 88.75 82 GLY A N 1
ATOM 664 C CA . GLY A 1 82 ? 5.652 1.637 -0.718 1.00 88.75 82 GLY A CA 1
ATOM 665 C C . GLY A 1 82 ? 4.818 1.101 0.445 1.00 88.75 82 GLY A C 1
ATOM 666 O O . GLY A 1 82 ? 3.940 1.795 0.954 1.00 88.75 82 GLY A O 1
ATOM 667 N N . PHE A 1 83 ? 5.155 -0.086 0.948 1.00 89.75 83 PHE A N 1
ATOM 668 C CA . PHE A 1 83 ? 4.465 -0.692 2.084 1.00 89.75 83 PHE A CA 1
ATOM 669 C C . PHE A 1 83 ? 4.612 0.141 3.368 1.00 89.75 83 PHE A C 1
ATOM 671 O O . PHE A 1 83 ? 3.630 0.389 4.073 1.00 89.75 83 PHE A O 1
ATOM 678 N N . ALA A 1 84 ? 5.819 0.625 3.671 1.00 90.44 84 ALA A N 1
ATOM 679 C CA . ALA A 1 84 ? 6.078 1.447 4.853 1.00 90.44 84 ALA A CA 1
ATOM 680 C C . ALA A 1 84 ? 5.283 2.764 4.825 1.00 90.44 84 ALA A C 1
ATOM 682 O O . ALA A 1 84 ? 4.676 3.149 5.824 1.00 90.44 84 ALA A O 1
ATOM 683 N N . SER A 1 85 ? 5.232 3.441 3.675 1.00 90.00 85 SER A N 1
ATOM 684 C CA . SER A 1 85 ? 4.461 4.682 3.532 1.00 90.00 85 SER A CA 1
ATOM 685 C C . SER A 1 85 ? 2.948 4.444 3.646 1.00 90.00 85 SER A C 1
ATOM 687 O O . SER A 1 85 ? 2.261 5.190 4.351 1.00 90.00 85 SER A O 1
ATOM 689 N N . ALA A 1 86 ? 2.433 3.369 3.040 1.00 87.81 86 ALA A N 1
ATOM 690 C CA . ALA A 1 86 ? 1.023 2.994 3.112 1.00 87.81 86 ALA A CA 1
ATOM 691 C C . ALA A 1 86 ? 0.589 2.651 4.546 1.00 87.81 86 ALA A C 1
ATOM 693 O O . ALA A 1 86 ? -0.391 3.203 5.055 1.00 87.81 86 ALA A O 1
ATOM 694 N N . THR A 1 87 ? 1.355 1.797 5.231 1.00 88.88 87 THR A N 1
ATOM 695 C CA . THR A 1 87 ? 1.087 1.416 6.627 1.00 88.88 87 THR A CA 1
ATOM 696 C C . THR A 1 87 ? 1.154 2.614 7.570 1.00 88.88 87 THR A C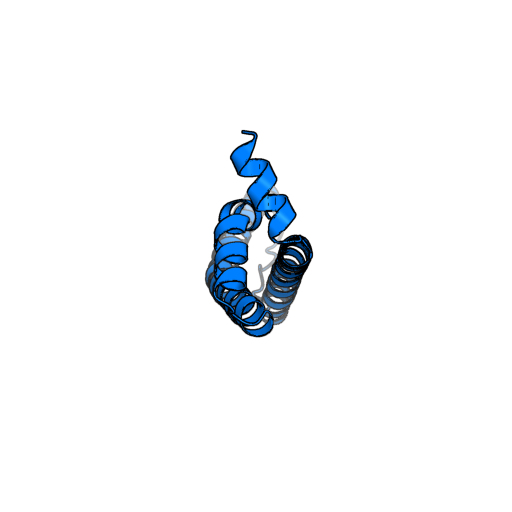 1
ATOM 698 O O . THR A 1 87 ? 0.288 2.759 8.434 1.00 88.88 87 THR A O 1
ATOM 701 N N . MET A 1 88 ? 2.120 3.520 7.388 1.00 89.31 88 MET A N 1
ATOM 702 C CA . MET A 1 88 ? 2.239 4.730 8.203 1.00 89.31 88 MET A CA 1
ATOM 703 C C . MET A 1 88 ? 1.023 5.652 8.036 1.00 89.31 88 MET A C 1
ATOM 705 O O . MET A 1 88 ? 0.458 6.113 9.031 1.00 89.31 88 MET A O 1
ATOM 709 N N . GLY A 1 89 ? 0.561 5.865 6.799 1.00 86.75 89 GLY A N 1
ATOM 710 C CA . GLY A 1 89 ? -0.650 6.643 6.525 1.00 86.75 89 GLY A CA 1
ATOM 711 C C . GLY A 1 89 ? -1.905 6.025 7.149 1.00 86.75 89 GLY A C 1
ATOM 712 O O . GLY A 1 89 ? -2.709 6.729 7.768 1.00 86.75 89 GLY A O 1
ATOM 713 N N . GLN A 1 90 ? -2.049 4.702 7.047 1.00 85.62 90 GLN A N 1
ATOM 714 C CA . GLN A 1 90 ? -3.180 3.978 7.623 1.00 85.62 90 GLN A CA 1
ATOM 715 C C . GLN A 1 90 ? -3.163 4.032 9.156 1.00 85.62 90 GLN A C 1
ATOM 717 O O . GLN A 1 90 ? -4.188 4.309 9.777 1.00 85.62 90 GLN A O 1
ATOM 722 N N . PHE A 1 91 ? -1.994 3.851 9.775 1.00 86.25 91 PHE A N 1
ATOM 723 C CA . PHE A 1 91 ? -1.830 3.887 11.226 1.00 86.25 91 PHE A CA 1
ATOM 724 C C . PHE A 1 91 ? -2.189 5.254 11.821 1.00 86.25 91 PHE A C 1
ATOM 726 O O . PHE A 1 91 ? -2.882 5.325 12.840 1.00 86.25 91 PHE A O 1
ATOM 733 N N . ILE A 1 92 ? -1.762 6.348 11.178 1.00 86.44 92 ILE A N 1
ATOM 734 C CA . ILE A 1 92 ? -2.099 7.713 11.607 1.00 86.44 92 ILE A CA 1
ATOM 735 C C . ILE A 1 92 ? -3.618 7.920 11.584 1.00 86.44 92 ILE A C 1
ATOM 737 O O . ILE A 1 92 ? -4.191 8.388 12.573 1.00 86.44 92 ILE A O 1
ATOM 741 N N . ALA A 1 93 ? -4.276 7.526 10.493 1.00 82.94 93 ALA A N 1
ATOM 742 C CA . ALA A 1 93 ? -5.721 7.657 10.347 1.00 82.94 93 ALA A CA 1
ATOM 743 C C . ALA A 1 93 ? -6.484 6.805 11.377 1.00 82.94 93 ALA A C 1
ATOM 745 O O . ALA A 1 93 ? -7.379 7.307 12.059 1.00 82.94 93 ALA A O 1
ATOM 746 N N . LEU A 1 94 ? -6.079 5.546 11.573 1.00 84.25 94 LEU A N 1
ATOM 747 C CA . LEU A 1 94 ? -6.721 4.640 12.527 1.00 84.25 94 LEU A CA 1
ATOM 748 C C . LEU A 1 94 ? -6.582 5.142 13.970 1.00 84.25 94 LEU A C 1
ATOM 750 O O . LEU A 1 94 ? -7.537 5.109 14.748 1.00 84.25 94 LEU A O 1
ATOM 754 N N . ARG A 1 95 ? -5.406 5.674 14.328 1.00 83.31 95 ARG A N 1
ATOM 755 C CA . ARG A 1 95 ? -5.160 6.263 15.651 1.00 83.31 95 ARG A CA 1
ATOM 756 C C . ARG A 1 95 ? -6.043 7.484 15.899 1.00 83.31 95 ARG A C 1
ATOM 758 O O . ARG A 1 95 ? -6.489 7.678 17.031 1.00 83.31 95 ARG A O 1
ATOM 765 N N . TYR A 1 96 ? -6.282 8.301 14.874 1.00 81.88 96 TYR A N 1
ATOM 766 C CA . TYR A 1 96 ? -7.175 9.453 14.973 1.00 81.88 96 TYR A CA 1
ATOM 767 C C . TYR A 1 96 ? -8.619 9.012 15.247 1.00 81.88 96 TYR A C 1
ATOM 769 O O . TYR A 1 96 ? -9.240 9.520 16.178 1.00 81.88 96 TYR A O 1
ATOM 777 N N . VAL A 1 97 ? -9.117 8.007 14.519 1.00 78.50 97 VAL A N 1
ATOM 778 C CA . VAL A 1 97 ? -10.480 7.471 14.686 1.00 78.50 97 VAL A CA 1
ATOM 779 C C . VAL A 1 97 ? -10.660 6.780 16.040 1.00 78.50 97 VAL A C 1
ATOM 781 O O . VAL A 1 97 ? -11.595 7.087 16.776 1.00 78.50 97 VAL A O 1
ATOM 784 N N . LEU A 1 98 ? -9.736 5.898 16.435 1.00 77.12 98 LEU A N 1
ATOM 785 C CA . LEU A 1 98 ? -9.864 5.119 17.672 1.00 77.12 98 LEU A CA 1
ATOM 786 C C . LEU A 1 98 ? -9.785 5.963 18.950 1.00 77.12 98 LEU A C 1
ATOM 788 O O . LEU A 1 98 ? -10.289 5.525 19.991 1.00 77.12 98 LEU A O 1
ATOM 792 N N . LYS A 1 99 ? -9.171 7.152 18.894 1.00 77.56 99 LYS A N 1
ATOM 793 C CA . LYS A 1 99 ? -9.137 8.107 20.011 1.00 77.56 99 LYS A CA 1
ATOM 794 C C . LYS A 1 99 ? -10.447 8.872 20.201 1.00 77.56 99 LYS A C 1
ATOM 796 O O . LYS A 1 99 ? -10.644 9.438 21.276 1.00 77.56 9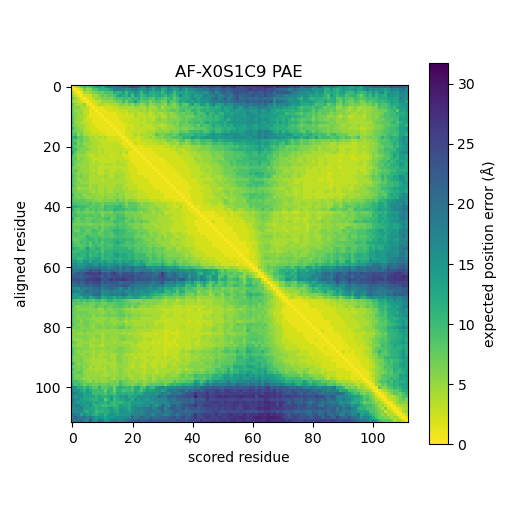9 LYS A O 1
ATOM 801 N N . GLN A 1 100 ? -11.341 8.897 19.214 1.00 73.94 100 GLN A N 1
ATOM 802 C CA . GLN A 1 100 ? -12.620 9.583 19.370 1.00 73.94 100 GLN A CA 1
ATOM 803 C C . GLN A 1 100 ? -13.517 8.827 20.359 1.00 73.94 100 GLN A C 1
ATOM 805 O O . GLN A 1 100 ? -13.628 7.597 20.333 1.00 73.94 100 GLN A O 1
ATOM 810 N N . LYS A 1 101 ? -14.137 9.570 21.285 1.00 63.94 101 LYS A N 1
ATOM 811 C CA . LYS A 1 101 ? -15.123 9.012 22.218 1.00 63.94 101 LYS A CA 1
ATOM 812 C C . LYS A 1 101 ? -16.407 8.714 21.445 1.00 63.94 101 LYS A C 1
ATOM 814 O O . LYS A 1 101 ? -16.914 9.597 20.761 1.00 63.94 101 LYS A O 1
ATOM 819 N N . ILE A 1 102 ? -16.958 7.512 21.625 1.00 62.69 102 ILE A N 1
ATOM 820 C CA . ILE A 1 102 ? -18.182 7.037 20.950 1.00 62.69 102 ILE A CA 1
ATOM 821 C C . ILE A 1 102 ? -19.327 8.057 21.096 1.00 62.69 102 ILE A C 1
ATOM 823 O O . ILE A 1 102 ? -19.963 8.411 20.110 1.00 62.69 102 ILE A O 1
ATOM 827 N N . ALA A 1 103 ? -19.495 8.626 22.296 1.00 58.97 103 ALA A N 1
ATOM 828 C CA . ALA A 1 103 ? -20.526 9.622 22.605 1.00 58.97 103 ALA A CA 1
ATOM 829 C C . ALA A 1 103 ? -20.428 10.938 21.805 1.00 58.97 103 ALA A C 1
ATOM 831 O O . ALA A 1 103 ? -21.405 11.678 21.722 1.00 58.97 103 ALA A O 1
ATOM 832 N N . MET A 1 104 ? -19.256 11.261 21.249 1.00 59.12 104 MET A N 1
ATOM 833 C CA . MET A 1 104 ? -19.047 12.493 20.486 1.00 59.12 104 MET A CA 1
ATOM 834 C C . MET A 1 104 ? -19.608 12.363 19.061 1.00 59.12 104 MET A C 1
ATOM 836 O O . MET A 1 104 ? -20.194 13.308 18.549 1.00 59.12 104 MET A O 1
ATOM 840 N N . VAL A 1 105 ? -19.517 11.167 18.471 1.00 57.88 105 VAL A N 1
ATOM 841 C CA . VAL A 1 105 ? -19.978 10.890 17.099 1.00 57.88 105 VAL A CA 1
ATOM 842 C C . VAL A 1 105 ? -21.491 10.672 17.041 1.00 57.88 105 VAL A C 1
ATOM 844 O O . VAL A 1 105 ? -22.144 11.084 16.088 1.00 57.88 105 VAL A O 1
ATOM 847 N N . THR A 1 106 ? -22.089 10.101 18.091 1.00 57.25 106 THR A N 1
ATOM 848 C CA . THR A 1 106 ? -23.552 9.932 18.158 1.00 57.25 106 THR A CA 1
ATOM 849 C C . THR A 1 106 ? -24.290 11.265 18.287 1.00 57.25 106 THR A C 1
ATOM 851 O O . THR A 1 106 ? -25.386 11.397 17.756 1.00 57.25 106 THR A O 1
ATOM 854 N N . LYS A 1 107 ? -23.697 12.268 18.956 1.00 57.59 107 LYS A N 1
ATOM 855 C CA . LYS A 1 107 ? -24.272 13.621 19.017 1.00 57.59 107 LYS A CA 1
ATOM 856 C C . LYS A 1 107 ? -24.233 14.313 17.658 1.00 57.59 107 LYS A C 1
ATOM 858 O O . LYS A 1 107 ? -25.227 14.906 17.271 1.00 57.59 107 LYS A O 1
ATOM 863 N N . GLU A 1 108 ? -23.126 14.206 16.929 1.00 57.22 108 GLU A N 1
ATOM 864 C CA . GLU A 1 108 ? -22.955 14.851 15.620 1.00 57.22 108 GLU A CA 1
ATOM 865 C C . GLU A 1 108 ? -24.038 14.417 14.612 1.00 57.22 108 GLU A C 1
ATOM 867 O O . GLU A 1 108 ? -24.580 15.258 13.907 1.00 57.22 108 GLU A O 1
ATOM 872 N N . LYS A 1 109 ? -24.446 13.137 14.628 1.00 57.16 109 LYS A N 1
ATOM 873 C CA . LYS A 1 109 ? -25.541 12.615 13.784 1.00 57.16 109 LYS A CA 1
ATOM 874 C C . LYS A 1 109 ? -26.962 12.922 14.272 1.00 57.16 109 LYS A C 1
ATOM 876 O O . LYS A 1 109 ? -27.894 12.753 13.503 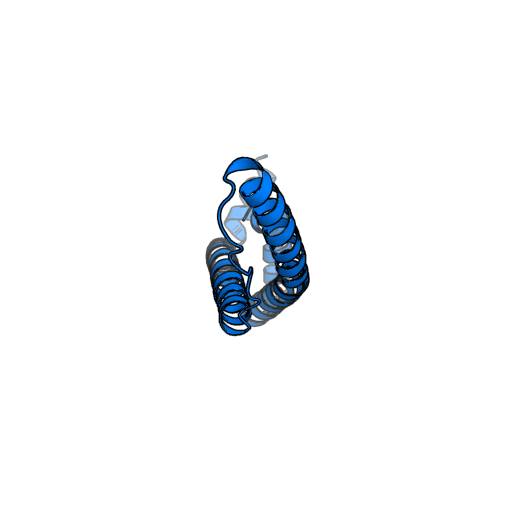1.00 57.16 109 LYS A O 1
ATOM 881 N N . MET A 1 110 ? -27.156 13.306 15.536 1.00 53.69 110 MET A N 1
ATOM 882 C CA . MET A 1 110 ? -28.483 13.703 16.043 1.00 53.69 110 MET A CA 1
ATOM 883 C C . MET A 1 110 ? -28.784 15.189 15.812 1.00 53.69 110 MET A C 1
ATOM 885 O O . MET A 1 110 ? -29.935 15.596 15.935 1.00 53.69 110 MET A O 1
ATOM 889 N N . PHE A 1 111 ? -27.757 15.995 15.530 1.00 53.81 111 PHE A N 1
ATOM 890 C CA . PHE A 1 111 ? -27.872 17.439 15.301 1.00 53.81 111 PHE A CA 1
ATOM 891 C C . PHE A 1 111 ? -27.624 17.849 13.839 1.00 53.81 111 PHE A C 1
ATOM 893 O O . PHE A 1 111 ? -27.578 19.046 13.557 1.00 53.81 111 PHE A O 1
ATOM 900 N N . ALA A 1 112 ? -27.466 16.876 12.938 1.00 52.25 112 ALA A N 1
ATOM 901 C CA . ALA A 1 112 ? -27.425 17.046 11.486 1.00 52.25 112 ALA A CA 1
ATOM 902 C C . ALA A 1 112 ? -28.732 16.524 10.880 1.00 52.25 112 ALA A C 1
ATOM 904 O O . ALA A 1 112 ? -29.235 17.175 9.939 1.00 52.25 112 ALA A O 1
#